Protein AF-A0A8J7BEN6-F1 (afdb_monomer_lite)

pLDDT: mean 81.21, std 9.26, range [45.34, 90.5]

Sequence (65 aa):
MLSRLVSFVQTEFGVSNEEVATAFHHSDSATQLPMILWQYGFINTAQLDALFAWLERARFRSVEG

Radius of gyration: 11.25 Å; chains: 1; bounding box: 29×20×27 Å

Secondary structure (DSSP, 8-state):
-HHHHHHHHHHHS---HHHHHHHHHH-SSTTTHHHHHHHTTSS-HHHHHHHHHHHHHHHHTTS--

Structure (mmCIF, N/CA/C/O backbone):
data_AF-A0A8J7BEN6-F1
#
_entry.id   AF-A0A8J7BEN6-F1
#
loop_
_atom_site.group_PDB
_atom_site.id
_atom_site.type_symbol
_atom_site.label_atom_id
_atom_site.label_alt_id
_atom_site.label_comp_id
_atom_site.label_asym_id
_atom_site.label_entity_id
_atom_site.label_seq_id
_atom_site.pdbx_PDB_ins_code
_atom_site.Cartn_x
_atom_site.Cartn_y
_atom_site.Cartn_z
_atom_site.occupancy
_atom_site.B_iso_or_equiv
_atom_site.auth_seq_id
_atom_site.auth_comp_id
_atom_site.auth_asym_id
_atom_site.auth_atom_id
_atom_site.pdbx_PDB_model_num
ATOM 1 N N . MET A 1 1 ? 12.300 6.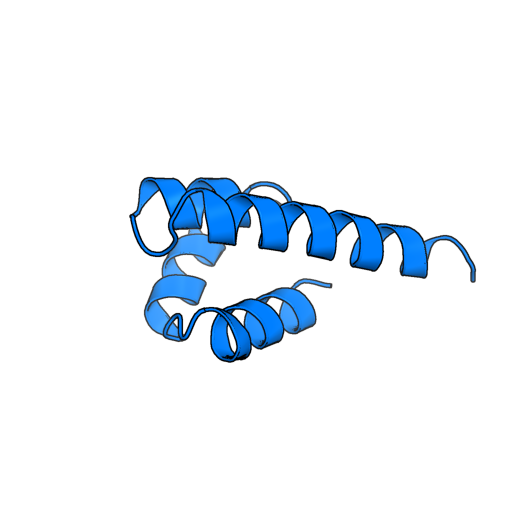192 -3.062 1.00 68.50 1 MET A N 1
ATOM 2 C CA . MET A 1 1 ? 11.785 4.805 -2.955 1.00 68.50 1 MET A CA 1
ATOM 3 C C . MET A 1 1 ? 10.500 4.762 -2.135 1.00 68.50 1 MET A C 1
ATOM 5 O O . MET A 1 1 ? 9.458 4.414 -2.669 1.00 68.50 1 MET A O 1
ATOM 9 N N . LEU A 1 2 ? 10.576 5.197 -0.875 1.00 69.81 2 LEU A N 1
ATOM 10 C CA . LEU A 1 2 ? 9.492 5.216 0.110 1.00 69.81 2 LEU A CA 1
ATOM 11 C C . LEU A 1 2 ? 8.224 5.941 -0.373 1.00 69.81 2 LEU A C 1
ATOM 13 O O . LEU A 1 2 ? 7.149 5.361 -0.358 1.00 69.81 2 LEU A O 1
ATOM 17 N N . SER A 1 3 ? 8.350 7.141 -0.935 1.00 77.06 3 SER A N 1
ATOM 18 C CA . SER A 1 3 ? 7.218 7.893 -1.501 1.00 77.06 3 SER A CA 1
ATOM 19 C C . SER A 1 3 ? 6.481 7.161 -2.631 1.00 77.06 3 SER A C 1
ATOM 21 O O . SER A 1 3 ? 5.263 7.244 -2.726 1.00 77.06 3 SER A O 1
ATOM 23 N N . ARG A 1 4 ? 7.194 6.388 -3.462 1.00 81.56 4 ARG A N 1
ATOM 24 C CA . ARG A 1 4 ? 6.586 5.632 -4.569 1.00 81.56 4 ARG A CA 1
ATOM 25 C C . ARG A 1 4 ? 5.823 4.401 -4.073 1.00 81.56 4 ARG A C 1
ATOM 27 O O . ARG A 1 4 ? 4.805 4.049 -4.656 1.00 81.56 4 ARG A O 1
ATOM 34 N N . LEU A 1 5 ? 6.314 3.791 -2.993 1.00 79.56 5 LEU A N 1
ATOM 35 C CA . LEU A 1 5 ? 5.647 2.699 -2.287 1.00 79.56 5 LEU A CA 1
ATOM 36 C C . LEU A 1 5 ? 4.334 3.198 -1.678 1.00 79.56 5 LEU A C 1
ATOM 38 O O . LEU A 1 5 ? 3.297 2.597 -1.911 1.00 79.56 5 LEU A O 1
ATOM 42 N N . VAL A 1 6 ? 4.360 4.342 -0.985 1.00 82.50 6 VAL A N 1
ATOM 43 C CA . VAL A 1 6 ? 3.155 4.956 -0.405 1.00 82.50 6 VAL A CA 1
ATOM 44 C C . VAL A 1 6 ? 2.098 5.225 -1.475 1.00 82.50 6 VAL A C 1
ATOM 46 O O . VAL A 1 6 ? 0.959 4.800 -1.316 1.00 82.50 6 VAL A O 1
ATOM 49 N N . SER A 1 7 ? 2.472 5.847 -2.598 1.00 85.06 7 SER A N 1
ATOM 50 C CA . SER A 1 7 ? 1.527 6.088 -3.697 1.00 85.06 7 SER A CA 1
ATOM 51 C C . SER A 1 7 ? 0.968 4.795 -4.295 1.00 85.06 7 SER A C 1
ATOM 53 O O . SER A 1 7 ? -0.213 4.746 -4.627 1.00 85.06 7 SER A O 1
ATOM 55 N N . PHE A 1 8 ? 1.789 3.749 -4.424 1.00 85.69 8 PHE A N 1
ATOM 56 C CA . PHE A 1 8 ? 1.341 2.449 -4.923 1.00 85.69 8 PHE A CA 1
ATOM 57 C C . PHE A 1 8 ? 0.315 1.817 -3.979 1.00 85.69 8 PHE A C 1
ATOM 59 O O . PHE A 1 8 ? -0.765 1.452 -4.418 1.00 85.69 8 PHE A O 1
ATOM 66 N N . VAL A 1 9 ? 0.607 1.764 -2.678 1.00 84.06 9 VAL A N 1
ATOM 67 C CA . VAL A 1 9 ? -0.283 1.163 -1.672 1.00 84.06 9 VAL A CA 1
ATOM 68 C C . VAL A 1 9 ? -1.594 1.962 -1.547 1.00 84.06 9 VAL A C 1
ATOM 70 O O . VAL A 1 9 ? -2.666 1.371 -1.468 1.00 84.06 9 VAL A O 1
ATOM 73 N N . GLN A 1 10 ? -1.542 3.294 -1.623 1.00 86.12 10 GLN A N 1
ATOM 74 C CA . GLN A 1 10 ? -2.745 4.137 -1.630 1.00 86.12 10 GLN A CA 1
ATOM 75 C C . GLN A 1 10 ? -3.609 3.925 -2.882 1.00 86.12 10 GL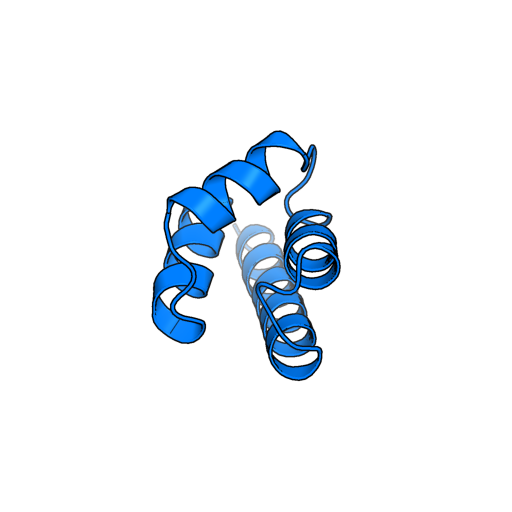N A C 1
ATOM 77 O O . GLN A 1 10 ? -4.832 3.901 -2.783 1.00 86.12 10 GLN A O 1
ATOM 82 N N . THR A 1 11 ? -2.990 3.758 -4.055 1.00 85.38 11 THR A N 1
ATOM 83 C CA . THR A 1 11 ? -3.721 3.648 -5.332 1.00 85.38 11 THR A CA 1
ATOM 84 C C . THR A 1 11 ? -4.241 2.233 -5.581 1.00 85.38 11 THR A C 1
ATOM 86 O O . THR A 1 11 ? -5.389 2.062 -5.975 1.00 85.38 11 THR A O 1
ATOM 89 N N . GLU A 1 12 ? -3.412 1.217 -5.344 1.00 85.12 12 GLU A N 1
ATOM 90 C CA . GLU A 1 12 ? -3.719 -0.181 -5.672 1.00 85.12 12 GLU A CA 1
ATOM 91 C C . GLU A 1 12 ?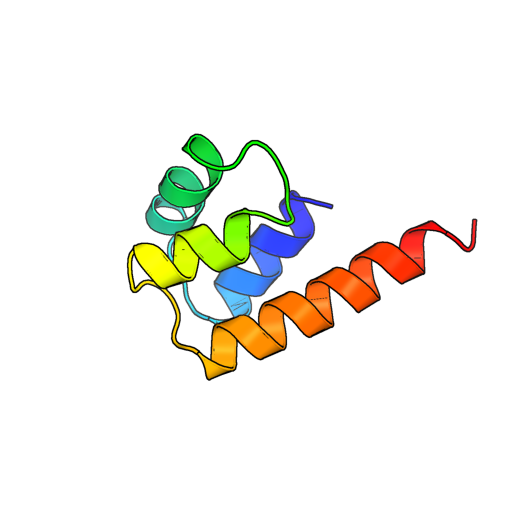 -4.459 -0.903 -4.549 1.00 85.12 12 GLU A C 1
ATOM 93 O O . GLU A 1 12 ? -5.269 -1.791 -4.808 1.00 85.12 12 GLU A O 1
ATOM 98 N N . PHE A 1 13 ? -4.179 -0.548 -3.293 1.00 84.06 13 PHE A N 1
ATOM 99 C CA . PHE A 1 13 ? -4.772 -1.217 -2.134 1.00 84.06 13 PHE A CA 1
ATOM 100 C C . PHE A 1 13 ? -5.786 -0.350 -1.389 1.00 84.06 13 PHE A C 1
ATOM 102 O O . PHE A 1 13 ? -6.490 -0.875 -0.532 1.00 84.06 13 PHE A O 1
ATOM 109 N N . GLY A 1 14 ? -5.893 0.943 -1.714 1.00 84.31 14 GLY A N 1
ATOM 110 C CA . GLY A 1 14 ? -6.831 1.859 -1.059 1.00 84.31 14 GLY A CA 1
ATOM 111 C C . GLY A 1 14 ? -6.485 2.160 0.401 1.00 84.31 14 GLY A C 1
ATOM 112 O O . GLY A 1 14 ? -7.349 2.610 1.147 1.00 84.31 14 GLY A O 1
ATOM 113 N N . VAL A 1 15 ? -5.243 1.896 0.817 1.00 83.31 15 VAL A N 1
ATOM 114 C CA . VAL A 1 15 ? -4.795 2.111 2.199 1.00 83.31 15 VAL A CA 1
ATOM 115 C C . VAL A 1 15 ? -4.762 3.608 2.486 1.00 83.31 15 VAL A C 1
ATOM 117 O O . VAL A 1 15 ? -4.209 4.390 1.710 1.00 83.31 15 VAL A O 1
ATOM 120 N N . SER A 1 16 ? -5.343 4.016 3.609 1.00 84.31 16 SER A N 1
ATOM 121 C CA . SER A 1 16 ? -5.402 5.421 4.002 1.00 84.31 16 SER A CA 1
ATOM 122 C C . SER A 1 16 ? -4.036 5.940 4.442 1.00 84.31 16 SER A C 1
ATOM 124 O O . SER A 1 16 ? -3.169 5.198 4.904 1.00 84.31 16 SER A O 1
ATOM 126 N N . ASN A 1 17 ? -3.834 7.255 4.334 1.00 81.62 17 ASN A N 1
ATOM 127 C CA . ASN A 1 17 ? -2.572 7.882 4.735 1.00 81.62 17 ASN A CA 1
ATOM 128 C C . ASN A 1 17 ? -2.229 7.611 6.213 1.00 81.62 17 ASN A C 1
ATOM 130 O O . ASN A 1 17 ? -1.065 7.427 6.547 1.00 81.62 17 ASN A O 1
ATOM 134 N N . GLU A 1 18 ? -3.239 7.526 7.081 1.00 84.31 18 GLU A N 1
ATOM 135 C CA . GLU A 1 18 ? -3.061 7.198 8.501 1.00 84.31 18 GLU A CA 1
ATOM 136 C C . GLU A 1 18 ? -2.507 5.780 8.704 1.00 84.31 18 GLU A C 1
ATOM 138 O O . GLU A 1 18 ? -1.535 5.603 9.433 1.00 84.31 18 GLU A O 1
ATOM 143 N N . GLU A 1 19 ? -3.045 4.788 7.994 1.00 84.06 19 GLU A N 1
ATOM 144 C CA . GLU A 1 19 ? -2.599 3.389 8.065 1.00 84.06 19 GLU A CA 1
ATOM 145 C C . GLU A 1 19 ? -1.161 3.233 7.553 1.00 84.06 19 GLU A C 1
ATOM 147 O O . GLU A 1 19 ? -0.326 2.564 8.170 1.00 84.06 19 GLU A O 1
ATOM 152 N N . VAL A 1 20 ? -0.837 3.923 6.451 1.00 82.19 20 VAL A N 1
ATOM 153 C CA . VAL A 1 20 ? 0.533 3.982 5.933 1.00 82.19 20 VAL A CA 1
ATOM 154 C C . VAL A 1 20 ? 1.464 4.658 6.934 1.00 82.19 20 VAL A C 1
ATOM 156 O O . VAL A 1 20 ? 2.564 4.158 7.153 1.00 82.19 20 VAL A O 1
ATOM 159 N N . ALA A 1 21 ? 1.047 5.769 7.547 1.00 84.12 21 ALA A N 1
ATOM 160 C CA . ALA A 1 21 ? 1.850 6.503 8.519 1.00 84.12 21 ALA A CA 1
ATOM 161 C C . ALA A 1 21 ? 2.132 5.669 9.776 1.00 84.12 21 ALA A C 1
ATOM 163 O O . ALA A 1 21 ? 3.268 5.657 10.248 1.00 84.12 21 ALA A O 1
ATOM 164 N N . THR A 1 22 ? 1.145 4.918 10.276 1.00 84.38 22 THR A N 1
ATOM 165 C CA . THR A 1 22 ? 1.331 3.967 11.381 1.00 84.38 22 THR A CA 1
ATOM 166 C C . THR A 1 22 ? 2.347 2.889 11.016 1.00 84.38 22 THR A C 1
ATOM 168 O O . THR A 1 22 ? 3.283 2.644 11.779 1.00 84.38 22 THR A O 1
ATOM 171 N N . ALA A 1 23 ? 2.224 2.285 9.830 1.00 82.38 23 ALA A N 1
ATOM 172 C CA . ALA A 1 23 ? 3.172 1.273 9.377 1.00 82.38 23 ALA A CA 1
ATOM 173 C C . ALA A 1 23 ? 4.586 1.845 9.174 1.00 82.38 23 ALA A C 1
ATOM 175 O O . ALA A 1 23 ? 5.568 1.190 9.519 1.00 82.38 23 ALA A O 1
ATOM 176 N N . PHE A 1 24 ? 4.688 3.082 8.676 1.00 79.25 24 PHE A N 1
ATOM 177 C CA . PHE A 1 24 ? 5.952 3.794 8.487 1.00 79.25 24 PHE A CA 1
ATOM 178 C C . PHE A 1 24 ? 6.662 4.095 9.796 1.00 79.25 24 PHE A C 1
ATOM 180 O O . PHE A 1 24 ? 7.879 3.972 9.873 1.00 79.25 24 PHE A O 1
ATOM 187 N N . HIS A 1 25 ? 5.904 4.489 10.819 1.00 80.94 25 HIS A N 1
ATOM 188 C CA . HIS A 1 25 ? 6.454 4.832 12.124 1.00 80.94 25 HIS A CA 1
ATOM 189 C C . HIS A 1 25 ? 7.126 3.629 12.800 1.00 80.94 25 HIS A C 1
ATOM 191 O O . HIS A 1 25 ? 8.080 3.793 13.552 1.00 80.94 25 HIS A O 1
ATOM 197 N N . HIS A 1 26 ? 6.649 2.418 12.498 1.00 77.88 26 HIS A N 1
ATOM 198 C CA . HIS A 1 26 ? 7.211 1.162 12.994 1.00 77.88 26 HIS A CA 1
ATOM 199 C C . HIS A 1 26 ? 8.230 0.512 12.046 1.00 77.88 26 HIS A C 1
ATOM 201 O O . HIS A 1 26 ? 8.885 -0.457 12.434 1.00 77.88 26 HIS A O 1
ATOM 207 N N . SER A 1 27 ? 8.370 1.001 10.811 1.00 75.81 27 SER A N 1
ATOM 208 C CA . SER A 1 27 ? 9.282 0.426 9.825 1.00 75.81 27 SER A CA 1
ATOM 209 C C . SER A 1 27 ? 10.583 1.220 9.749 1.00 75.81 27 SER A C 1
ATOM 211 O O . SER A 1 27 ? 10.592 2.357 9.286 1.00 75.81 27 SER A O 1
ATOM 213 N N . ASP A 1 28 ? 11.700 0.585 10.092 1.00 71.25 28 ASP A N 1
ATOM 214 C CA . ASP A 1 28 ? 13.033 1.167 9.880 1.00 71.25 28 ASP A CA 1
ATOM 215 C C . ASP A 1 28 ? 13.486 1.020 8.411 1.00 71.25 28 ASP A C 1
ATOM 217 O O . ASP A 1 28 ? 14.394 1.689 7.925 1.00 71.25 28 ASP A O 1
ATOM 221 N N . SER A 1 29 ? 12.838 0.122 7.661 1.00 71.06 29 SER A N 1
ATOM 222 C CA . SER A 1 29 ? 13.204 -0.222 6.287 1.00 71.06 29 SER A CA 1
ATOM 223 C C . SER A 1 29 ? 11.987 -0.483 5.400 1.00 71.06 29 SER A C 1
ATOM 225 O O . SER A 1 29 ? 10.998 -1.083 5.822 1.00 71.06 29 SER A O 1
ATOM 227 N N . ALA A 1 30 ? 12.096 -0.123 4.114 1.00 71.31 30 ALA A N 1
ATOM 228 C CA . ALA A 1 30 ? 11.065 -0.366 3.091 1.00 71.31 30 ALA A CA 1
ATOM 229 C C . ALA A 1 30 ? 10.689 -1.853 2.932 1.00 71.31 30 ALA A C 1
ATOM 231 O O . ALA A 1 30 ? 9.616 -2.170 2.430 1.00 71.31 30 ALA A O 1
ATOM 232 N N . THR A 1 31 ? 11.572 -2.758 3.353 1.00 73.00 31 THR A N 1
ATOM 233 C CA . THR A 1 31 ? 11.365 -4.212 3.374 1.00 73.00 31 THR A CA 1
ATOM 234 C C . THR A 1 31 ? 10.500 -4.684 4.543 1.00 73.00 31 THR A C 1
ATOM 236 O O . THR A 1 31 ? 9.912 -5.757 4.455 1.00 73.00 31 THR A O 1
ATOM 239 N N . GLN A 1 32 ? 10.396 -3.902 5.624 1.00 80.88 32 GLN A N 1
ATOM 240 C CA . GLN A 1 32 ? 9.551 -4.216 6.781 1.00 80.88 32 GLN A CA 1
ATOM 241 C C . GLN A 1 32 ? 8.128 -3.681 6.631 1.00 80.88 32 GLN A C 1
ATOM 243 O O . GLN A 1 32 ? 7.209 -4.248 7.216 1.00 80.88 32 GLN A O 1
ATOM 248 N N . LEU A 1 33 ? 7.928 -2.635 5.821 1.00 82.31 33 LEU A N 1
ATOM 249 C CA . LEU A 1 33 ? 6.608 -2.042 5.609 1.00 82.31 33 LEU A CA 1
ATOM 250 C C . LEU A 1 33 ? 5.534 -3.064 5.174 1.00 82.31 33 LEU A C 1
ATOM 252 O O . LEU A 1 33 ? 4.469 -3.067 5.785 1.00 82.31 33 LEU A O 1
ATOM 256 N N . PRO A 1 34 ? 5.778 -3.966 4.197 1.00 84.31 34 PRO A N 1
ATOM 257 C CA . PRO A 1 34 ? 4.777 -4.948 3.773 1.00 84.31 34 PRO A CA 1
ATOM 258 C C . PRO A 1 34 ? 4.364 -5.880 4.917 1.00 84.31 34 PRO A C 1
ATOM 260 O O . PRO A 1 34 ? 3.181 -6.131 5.127 1.00 84.31 34 PRO A O 1
ATOM 263 N N . MET A 1 35 ? 5.341 -6.340 5.704 1.00 88.56 35 MET A N 1
ATOM 264 C CA . MET A 1 35 ? 5.102 -7.209 6.860 1.00 88.56 35 MET A CA 1
ATOM 265 C C . MET A 1 35 ? 4.323 -6.507 7.971 1.00 88.56 35 MET A C 1
ATOM 267 O O . MET A 1 35 ? 3.528 -7.148 8.655 1.00 88.56 35 MET A O 1
ATOM 271 N N . ILE A 1 36 ? 4.548 -5.208 8.165 1.00 87.69 36 ILE A N 1
ATOM 272 C CA . ILE A 1 36 ? 3.808 -4.412 9.145 1.00 87.69 36 ILE A CA 1
ATOM 273 C C . ILE A 1 36 ? 2.374 -4.190 8.654 1.00 87.69 36 ILE A C 1
ATOM 275 O O . ILE A 1 36 ? 1.440 -4.479 9.391 1.00 87.69 36 ILE A O 1
ATOM 279 N N . LEU A 1 37 ? 2.172 -3.792 7.395 1.00 85.25 37 LEU A N 1
ATOM 280 C CA . LEU A 1 37 ? 0.830 -3.624 6.820 1.00 85.25 37 LEU A CA 1
ATOM 281 C C . LEU A 1 37 ? -0.016 -4.905 6.938 1.00 85.25 37 LEU A C 1
ATOM 283 O O . LEU A 1 37 ? -1.202 -4.832 7.257 1.00 85.25 37 LEU A O 1
ATOM 287 N N . TRP A 1 38 ? 0.593 -6.077 6.732 1.00 90.06 38 TRP A N 1
ATOM 288 C CA . TRP A 1 38 ? -0.086 -7.363 6.909 1.00 90.06 38 TRP A CA 1
ATOM 289 C C . TRP A 1 38 ? -0.356 -7.703 8.381 1.00 90.06 38 TRP A C 1
ATOM 291 O O . TRP A 1 38 ? -1.455 -8.142 8.705 1.00 90.06 38 TRP A O 1
ATOM 301 N N . GLN A 1 39 ? 0.593 -7.450 9.291 1.00 87.06 39 GLN A N 1
ATOM 302 C CA . GLN A 1 39 ? 0.392 -7.677 10.731 1.00 87.06 39 GLN A CA 1
ATOM 303 C C . GLN A 1 39 ? -0.741 -6.833 11.322 1.00 87.06 39 GLN A C 1
ATOM 305 O O . GLN A 1 39 ? -1.448 -7.301 12.209 1.00 87.06 39 GLN A O 1
ATOM 310 N N . TYR A 1 40 ? -0.921 -5.608 10.828 1.00 86.31 40 TYR A N 1
ATOM 311 C CA . TYR A 1 40 ? -2.034 -4.746 11.227 1.00 86.31 40 TYR A CA 1
ATOM 312 C C . TYR A 1 40 ? -3.360 -5.115 10.537 1.00 86.31 40 TYR A C 1
ATOM 314 O O . TYR A 1 40 ? -4.410 -4.618 10.933 1.00 86.31 40 TYR A O 1
ATOM 322 N N . GLY A 1 41 ? -3.335 -5.992 9.528 1.00 88.06 41 GLY A N 1
ATOM 323 C CA . GLY A 1 41 ? -4.522 -6.398 8.775 1.00 88.06 41 GLY A CA 1
ATOM 324 C C . GLY A 1 41 ? -4.987 -5.382 7.728 1.00 88.06 41 GLY A C 1
ATOM 325 O O . GLY A 1 41 ? -6.092 -5.521 7.211 1.00 88.06 41 GLY A O 1
ATOM 326 N N . PHE A 1 42 ? -4.157 -4.390 7.386 1.00 86.75 42 PHE A N 1
ATOM 327 C CA . PHE A 1 42 ? -4.462 -3.390 6.353 1.00 86.75 42 PHE A CA 1
ATOM 328 C C . PHE A 1 42 ? -4.418 -3.973 4.938 1.00 86.75 42 PHE A C 1
ATOM 330 O O . PHE A 1 42 ? -5.046 -3.449 4.021 1.00 86.75 42 PHE A O 1
ATOM 337 N N . ILE A 1 43 ? -3.664 -5.060 4.754 1.00 87.75 43 ILE A N 1
ATOM 338 C CA . ILE A 1 43 ? -3.554 -5.776 3.484 1.00 87.75 43 ILE A CA 1
ATOM 339 C C . ILE A 1 43 ? -3.701 -7.281 3.692 1.00 87.75 43 ILE A C 1
ATOM 341 O O . ILE A 1 43 ? -3.322 -7.832 4.727 1.00 87.75 43 ILE A O 1
ATOM 345 N N . ASN A 1 44 ? -4.212 -7.967 2.673 1.00 90.06 44 ASN A N 1
ATOM 346 C CA . ASN A 1 44 ? -4.278 -9.425 2.648 1.00 90.06 44 ASN A CA 1
ATOM 347 C C . ASN A 1 44 ? -2.992 -10.052 2.074 1.00 90.06 44 ASN A C 1
ATOM 349 O O . ASN A 1 44 ? -2.115 -9.371 1.544 1.00 90.06 44 ASN A O 1
ATOM 353 N N . THR A 1 45 ? -2.888 -11.379 2.148 1.00 89.69 45 THR A N 1
ATOM 354 C CA . THR A 1 45 ? -1.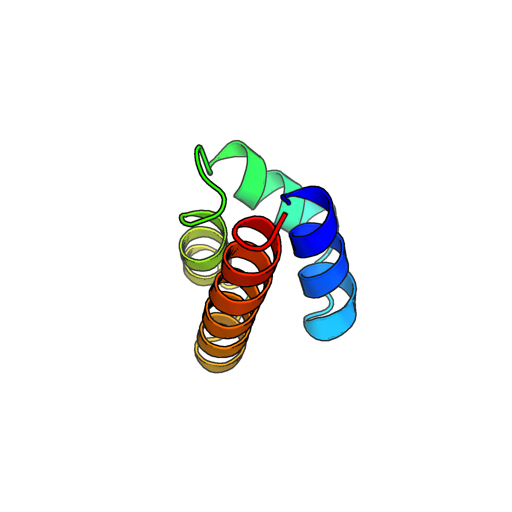711 -12.128 1.684 1.00 89.69 45 THR A CA 1
ATOM 355 C C . THR A 1 45 ? -1.446 -11.979 0.178 1.00 89.69 45 THR A C 1
ATOM 357 O O . THR A 1 45 ? -0.295 -12.026 -0.241 1.00 89.69 45 THR A O 1
ATOM 360 N N . ALA A 1 46 ? -2.480 -11.761 -0.645 1.00 90.00 46 ALA A N 1
ATOM 361 C CA . ALA A 1 46 ? -2.320 -11.545 -2.087 1.00 90.00 46 ALA A CA 1
ATOM 362 C C . ALA A 1 46 ? -1.779 -10.138 -2.403 1.00 90.00 46 ALA A C 1
ATOM 364 O O . ALA A 1 46 ? -0.915 -9.973 -3.261 1.00 90.00 46 ALA A O 1
ATOM 365 N N . GLN A 1 47 ? -2.249 -9.121 -1.677 1.00 88.62 47 GLN A N 1
ATOM 366 C CA . GLN A 1 47 ? -1.732 -7.753 -1.753 1.00 88.62 47 GLN A CA 1
ATOM 367 C C . GLN A 1 47 ? -0.296 -7.675 -1.222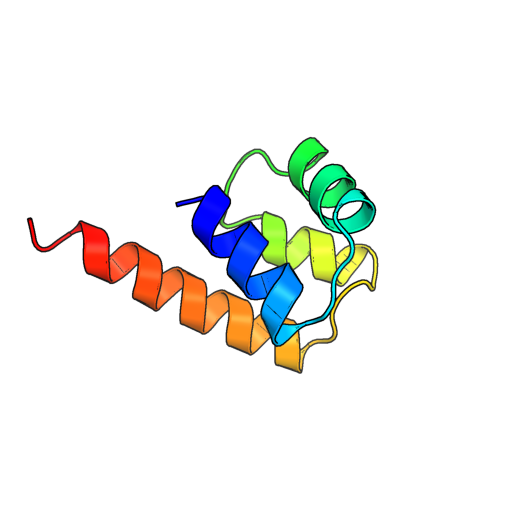 1.00 88.62 47 GLN A C 1
ATOM 369 O O . GLN A 1 47 ? 0.533 -6.970 -1.792 1.00 88.62 47 GLN A O 1
ATOM 374 N N . LEU A 1 48 ? 0.017 -8.442 -0.174 1.00 90.44 48 LEU A N 1
ATOM 375 C CA . LEU A 1 48 ? 1.371 -8.586 0.356 1.00 90.44 48 LEU A CA 1
ATOM 376 C C . LEU A 1 48 ? 2.340 -9.105 -0.716 1.00 90.44 48 LEU A C 1
ATOM 378 O O . LEU A 1 48 ? 3.394 -8.505 -0.922 1.00 90.44 48 LEU A O 1
ATOM 382 N N . ASP A 1 49 ? 1.966 -10.173 -1.423 1.00 90.50 49 ASP A N 1
ATOM 383 C CA . ASP A 1 49 ? 2.768 -10.751 -2.507 1.00 90.50 49 ASP A CA 1
ATOM 384 C C . ASP A 1 49 ? 2.999 -9.744 -3.650 1.00 90.50 49 ASP A C 1
ATOM 386 O O . ASP A 1 49 ? 4.139 -9.480 -4.041 1.00 90.50 49 ASP A O 1
ATOM 390 N N . ALA A 1 50 ? 1.936 -9.066 -4.098 1.00 89.12 50 ALA A N 1
ATOM 391 C CA . ALA A 1 50 ? 2.030 -8.024 -5.120 1.00 89.12 50 ALA A CA 1
ATOM 392 C C . ALA A 1 50 ? 2.931 -6.850 -4.689 1.00 89.12 50 ALA A C 1
ATOM 394 O O . ALA A 1 50 ? 3.687 -6.310 -5.503 1.00 89.12 50 ALA A O 1
ATOM 395 N N . LEU A 1 51 ? 2.886 -6.466 -3.409 1.00 88.00 51 LEU A N 1
ATOM 396 C CA . LEU A 1 51 ? 3.719 -5.404 -2.851 1.00 88.00 51 LEU A CA 1
ATOM 397 C C . LEU A 1 51 ? 5.200 -5.804 -2.807 1.00 88.00 51 LEU A C 1
ATOM 399 O O . LEU A 1 51 ? 6.058 -4.982 -3.137 1.00 88.00 51 LEU A O 1
ATOM 403 N N . PHE A 1 52 ? 5.508 -7.059 -2.464 1.00 87.19 52 PHE A N 1
ATOM 404 C CA . PHE A 1 52 ? 6.868 -7.602 -2.530 1.00 87.19 52 PHE A CA 1
ATOM 405 C C . PHE A 1 52 ? 7.396 -7.648 -3.968 1.00 87.19 52 PHE A C 1
ATOM 407 O O . PHE A 1 52 ? 8.482 -7.127 -4.237 1.00 87.19 52 PHE A O 1
ATOM 414 N N . ALA A 1 53 ? 6.600 -8.159 -4.910 1.00 89.19 53 ALA A N 1
ATOM 415 C CA . ALA A 1 53 ? 6.960 -8.183 -6.325 1.00 89.19 53 ALA A CA 1
ATOM 416 C C . ALA A 1 53 ? 7.205 -6.766 -6.876 1.00 89.19 53 ALA A C 1
ATOM 418 O O . ALA A 1 53 ? 8.145 -6.525 -7.640 1.00 89.19 53 ALA A O 1
ATOM 419 N N . TRP A 1 54 ? 6.387 -5.792 -6.468 1.00 88.12 54 TRP A N 1
ATOM 420 C CA . TRP A 1 54 ? 6.589 -4.392 -6.826 1.00 88.12 54 TRP A CA 1
ATOM 421 C C . TRP A 1 54 ? 7.874 -3.819 -6.215 1.00 88.12 54 TRP A C 1
ATOM 423 O O . TRP A 1 54 ? 8.639 -3.161 -6.924 1.00 88.12 54 TRP A O 1
ATOM 433 N N . LEU A 1 55 ? 8.147 -4.092 -4.934 1.00 85.62 55 LEU A N 1
ATOM 434 C CA . LEU A 1 55 ? 9.356 -3.653 -4.229 1.00 85.62 55 LEU A CA 1
ATOM 435 C C . LEU A 1 55 ? 10.630 -4.167 -4.900 1.00 85.62 55 LEU A C 1
ATOM 437 O O . LEU A 1 55 ? 11.579 -3.402 -5.078 1.00 85.62 55 LEU A O 1
ATOM 441 N N . GLU A 1 56 ? 10.651 -5.432 -5.315 1.00 86.06 56 GLU A N 1
ATOM 442 C CA . GLU A 1 56 ? 11.778 -6.007 -6.049 1.00 86.06 56 GLU A CA 1
ATOM 443 C C . GLU A 1 56 ? 11.991 -5.321 -7.397 1.00 86.06 56 GLU A C 1
ATOM 445 O O . GLU A 1 56 ? 13.114 -4.923 -7.712 1.00 86.06 56 GLU A O 1
ATOM 450 N N . ARG A 1 57 ? 10.915 -5.087 -8.158 1.00 87.00 57 ARG A N 1
ATOM 451 C CA . ARG A 1 57 ? 10.974 -4.370 -9.444 1.00 87.00 57 ARG A CA 1
ATOM 452 C C . ARG A 1 57 ? 11.408 -2.915 -9.271 1.00 87.00 57 ARG A C 1
ATOM 454 O O . ARG A 1 57 ? 12.135 -2.387 -10.112 1.00 87.00 57 ARG A O 1
ATOM 461 N N . ALA A 1 58 ? 10.969 -2.258 -8.200 1.00 82.81 58 ALA A N 1
ATOM 462 C CA . ALA A 1 58 ? 11.356 -0.892 -7.867 1.00 82.81 58 ALA A CA 1
ATOM 463 C C . ALA A 1 58 ? 12.833 -0.809 -7.455 1.00 82.81 58 ALA A C 1
ATOM 465 O O . ALA A 1 58 ? 13.530 0.100 -7.901 1.00 82.81 58 ALA A O 1
ATOM 466 N N . ARG A 1 59 ? 13.321 -1.779 -6.671 1.00 77.62 59 ARG A N 1
ATOM 467 C CA . ARG A 1 59 ? 14.727 -1.896 -6.259 1.00 77.62 59 ARG A CA 1
ATOM 468 C C . ARG A 1 59 ? 15.653 -2.194 -7.430 1.00 77.62 59 ARG A C 1
ATOM 470 O O . ARG A 1 59 ? 16.703 -1.571 -7.540 1.00 77.62 59 ARG A O 1
ATOM 477 N N . PHE A 1 60 ? 15.249 -3.099 -8.316 1.00 74.00 60 PHE A N 1
ATOM 478 C CA . PHE A 1 60 ? 16.029 -3.469 -9.494 1.00 74.00 60 PHE A CA 1
ATOM 479 C C . PHE A 1 60 ? 16.236 -2.281 -10.444 1.00 74.00 60 PHE A C 1
ATOM 481 O O . PHE A 1 60 ? 17.328 -2.070 -10.958 1.00 74.00 60 PHE A O 1
ATOM 488 N N . ARG A 1 61 ? 15.217 -1.425 -10.600 1.00 64.81 61 ARG A N 1
ATOM 489 C CA . ARG A 1 61 ? 15.276 -0.248 -11.481 1.00 64.81 61 ARG A CA 1
ATOM 490 C C . ARG A 1 61 ? 16.237 0.858 -11.009 1.00 64.81 61 ARG A C 1
ATOM 492 O O . ARG A 1 61 ? 16.437 1.817 -11.743 1.00 64.81 61 ARG A O 1
ATOM 499 N N . SER A 1 62 ? 16.793 0.764 -9.800 1.00 59.31 62 SER A N 1
ATOM 500 C CA . SER A 1 62 ? 17.778 1.721 -9.271 1.00 59.31 62 SER A CA 1
ATOM 501 C C . SER A 1 62 ? 19.232 1.256 -9.400 1.00 59.31 62 SER A C 1
ATOM 503 O O . SER A 1 62 ? 20.116 2.027 -9.052 1.00 59.31 62 SER A O 1
ATOM 505 N N . VAL A 1 63 ? 19.485 0.029 -9.874 1.00 58.91 63 VAL A N 1
ATOM 506 C CA . VAL A 1 63 ? 20.844 -0.525 -10.060 1.00 58.91 63 VAL A CA 1
ATOM 507 C C . VAL A 1 63 ? 21.395 -0.310 -11.480 1.00 58.91 63 VAL A C 1
ATOM 509 O O . VAL A 1 63 ? 22.588 -0.471 -11.704 1.00 58.91 63 VAL A O 1
ATOM 512 N N . GLU A 1 64 ? 20.549 0.113 -12.420 1.00 50.97 64 GLU A N 1
ATOM 513 C CA . GLU A 1 64 ? 20.893 0.347 -13.830 1.00 50.97 64 GLU A CA 1
ATOM 514 C C . GLU A 1 64 ? 21.030 1.860 -14.106 1.00 50.97 64 GLU A C 1
ATOM 516 O O . GLU A 1 64 ? 20.250 2.435 -14.870 1.00 50.97 64 GLU A O 1
ATOM 521 N N . GLY A 1 65 ? 21.959 2.529 -13.415 1.00 45.34 65 GLY A N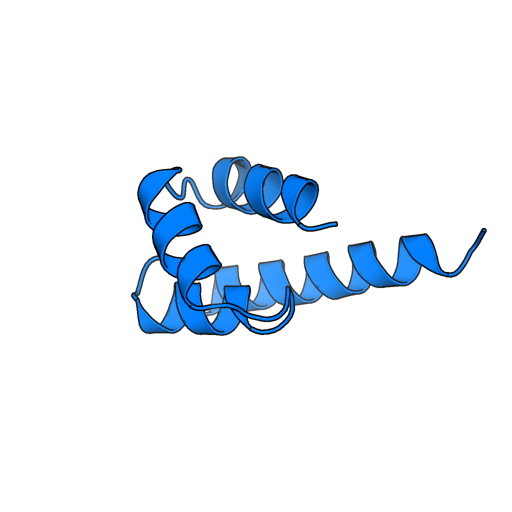 1
ATOM 522 C CA . GLY A 1 65 ? 22.231 3.965 -13.559 1.00 45.34 65 GLY A CA 1
ATOM 523 C C . GLY A 1 65 ? 23.676 4.316 -13.254 1.00 45.34 65 GLY A C 1
ATOM 524 O O . GLY A 1 65 ? 24.154 3.884 -12.184 1.00 45.34 65 GLY A O 1
#

Foldseek 3Di:
DLVVLVVCCCVVLVQDPVLQVVLVVVDPDPVCSLVSCVVVVSDDPVVSVVSVVVVVVVVVVVVPD